Protein AF-A0A4Y2UKF0-F1 (afdb_monomer_lite)

pLDDT: mean 78.65, std 14.51, range [38.53, 94.69]

Organism: Araneus ventricosus (NCBI:txid182803)

Foldseek 3Di:
DDDDDDDDDDDPDDDPPDPDPPPPPPPPPPVVVVVVVVVVVVVVVVVVVVVVVVVVVVVVVVVVVVVVVVVVVVVVVVVVVVVVVVVVVVVVPDDPDDDDDFFDFDWAADDDDDDPDDCVPPDGTDARWTFHDDDPPRDTDIGHDDD

Radius of gyration: 51.74 Å; chains: 1; bounding box: 128×53×111 Å

Secondary structure (DSSP, 8-state):
------------PPPTTS------------HHHHHHHHHHHHHHHHHHHHHHHHHHHHHHHHHHHHHHHHHHHHHHHHHHHHHHHHHHHHHHT-PPP----TT-EEEEEPPPS-SSS-STTS--EEEEEEEEEEETTTEEEEEE---

Structure (mmCIF, N/CA/C/O backbone):
data_AF-A0A4Y2UKF0-F1
#
_entry.id   AF-A0A4Y2UKF0-F1
#
loop_
_atom_site.group_PDB
_atom_site.id
_atom_site.type_symbol
_atom_site.label_atom_id
_atom_site.label_alt_id
_atom_site.label_comp_id
_atom_site.label_asym_id
_atom_site.label_entity_id
_atom_site.label_seq_id
_atom_site.pdbx_PDB_ins_code
_atom_site.Cartn_x
_atom_site.Cartn_y
_atom_site.Cartn_z
_atom_site.occupancy
_atom_site.B_iso_or_equiv
_atom_site.auth_seq_id
_atom_site.auth_comp_id
_atom_site.auth_asym_id
_atom_site.auth_atom_id
_atom_site.pdbx_PDB_model_num
ATOM 1 N N . MET A 1 1 ? -87.359 -47.935 52.382 1.00 44.75 1 MET A N 1
ATOM 2 C CA . MET A 1 1 ? -85.931 -48.309 52.441 1.00 44.75 1 MET A CA 1
ATOM 3 C C . MET A 1 1 ? -85.089 -47.038 52.491 1.00 44.75 1 MET A C 1
ATOM 5 O O . MET A 1 1 ? -85.272 -46.211 51.615 1.00 44.75 1 MET A O 1
ATOM 9 N N . ALA A 1 2 ? -84.222 -46.949 53.511 1.00 38.53 2 ALA A N 1
ATOM 10 C CA . ALA A 1 2 ? -82.984 -46.160 53.666 1.00 38.53 2 ALA A CA 1
ATOM 11 C C . ALA A 1 2 ? -82.980 -44.609 53.566 1.00 38.53 2 ALA A C 1
ATOM 13 O O . ALA A 1 2 ? -83.762 -43.984 52.866 1.00 38.53 2 ALA A O 1
ATOM 14 N N . TYR A 1 3 ? -82.046 -44.016 54.320 1.00 46.75 3 TYR A N 1
ATOM 15 C CA . TYR A 1 3 ? -81.922 -42.617 54.756 1.00 46.75 3 TYR A CA 1
ATOM 16 C C . TYR A 1 3 ? -80.611 -42.010 54.231 1.00 46.75 3 TYR A C 1
ATOM 18 O O . TYR A 1 3 ? -79.660 -42.764 54.049 1.00 46.75 3 TYR A O 1
ATOM 26 N N . THR A 1 4 ? -80.481 -40.678 54.131 1.00 44.25 4 THR A N 1
ATOM 27 C CA . THR A 1 4 ? -79.188 -39.965 54.304 1.00 44.25 4 THR A CA 1
ATOM 28 C C . THR A 1 4 ? -79.412 -38.500 54.712 1.00 44.25 4 THR A C 1
ATOM 30 O O . THR A 1 4 ? -80.120 -37.762 54.033 1.00 44.25 4 THR A O 1
ATOM 33 N N . LYS A 1 5 ? -78.807 -38.089 55.838 1.00 59.22 5 LYS A N 1
ATOM 34 C CA . LYS A 1 5 ? -78.703 -36.701 56.328 1.00 59.22 5 LYS A CA 1
ATOM 35 C C . LYS A 1 5 ? -77.429 -36.065 55.759 1.00 59.22 5 LYS A C 1
ATOM 37 O O . LYS A 1 5 ? -76.379 -36.698 55.803 1.00 59.22 5 LYS A O 1
ATOM 42 N N . ILE A 1 6 ? -77.505 -34.820 55.288 1.00 56.12 6 ILE A N 1
ATOM 43 C CA . ILE A 1 6 ? -76.345 -33.998 54.902 1.00 56.12 6 ILE A CA 1
ATOM 44 C C . ILE A 1 6 ? -76.306 -32.773 55.826 1.00 56.12 6 ILE A C 1
ATOM 46 O O . ILE A 1 6 ? -77.341 -32.172 56.098 1.00 56.12 6 ILE A O 1
ATOM 50 N N . GLY A 1 7 ? -75.114 -32.497 56.363 1.00 56.97 7 GLY A N 1
ATOM 51 C CA . GLY A 1 7 ? -74.849 -31.674 57.545 1.00 56.97 7 GLY A CA 1
ATOM 52 C C . GLY A 1 7 ? -75.253 -30.198 57.489 1.00 56.97 7 GLY A C 1
ATOM 53 O O . GLY A 1 7 ? -75.353 -29.571 56.435 1.00 56.97 7 GLY A O 1
ATOM 54 N N . GLU A 1 8 ? -75.455 -29.671 58.693 1.00 56.09 8 GLU A N 1
ATOM 55 C CA . GLU A 1 8 ? -75.801 -28.296 59.039 1.00 56.09 8 GLU A CA 1
ATOM 56 C C . GLU A 1 8 ? -74.734 -27.303 58.544 1.00 56.09 8 GLU A C 1
ATOM 58 O O . GLU A 1 8 ? -73.559 -27.403 58.894 1.00 56.09 8 GLU A O 1
ATOM 63 N N . ARG A 1 9 ? -75.137 -26.335 57.709 1.00 57.00 9 ARG A N 1
ATOM 64 C CA . ARG A 1 9 ? -74.300 -25.187 57.329 1.00 57.00 9 ARG A CA 1
ATOM 65 C C . ARG A 1 9 ? -74.780 -23.969 58.102 1.00 57.00 9 ARG A C 1
ATOM 67 O O . ARG A 1 9 ? -75.832 -23.415 57.781 1.00 57.00 9 ARG A O 1
ATOM 74 N N . VAL A 1 10 ? -73.997 -23.543 59.088 1.00 53.81 10 VAL A N 1
ATOM 75 C CA . VAL A 1 10 ? -74.222 -22.277 59.794 1.00 53.81 10 VAL A CA 1
ATOM 76 C C . VAL A 1 10 ? -74.098 -21.136 58.782 1.00 53.81 10 VAL A C 1
ATOM 78 O O . VAL A 1 10 ? -73.039 -20.921 58.194 1.00 53.81 10 VAL A O 1
ATOM 81 N N . HIS A 1 11 ? -75.205 -20.434 58.541 1.00 50.44 11 HIS A N 1
ATOM 82 C CA . HIS A 1 11 ? -75.236 -19.224 57.725 1.00 50.44 11 HIS A CA 1
ATOM 83 C C . HIS A 1 11 ? -74.625 -18.068 58.520 1.00 50.44 11 HIS A C 1
ATOM 85 O O . HIS A 1 11 ? -75.253 -17.540 59.436 1.00 50.44 11 HIS A O 1
ATOM 91 N N . ILE A 1 12 ? -73.418 -17.647 58.148 1.00 56.09 12 ILE A N 1
ATOM 92 C CA . ILE A 1 12 ? -72.887 -16.345 58.558 1.00 56.09 12 ILE A CA 1
ATOM 93 C C . ILE A 1 12 ? -73.493 -15.318 57.598 1.00 56.09 12 ILE A C 1
ATOM 95 O O . ILE A 1 12 ? -72.981 -15.085 56.506 1.00 56.09 12 ILE A O 1
ATOM 99 N N . GLY A 1 13 ? -74.655 -14.783 57.966 1.00 46.50 13 GLY A N 1
ATOM 100 C CA . GLY A 1 13 ? -75.294 -13.694 57.234 1.00 46.50 13 GLY A CA 1
ATOM 101 C C . GLY A 1 13 ? -74.610 -12.364 57.546 1.00 46.50 13 GLY A C 1
ATOM 102 O O . GLY A 1 13 ? -74.526 -11.975 58.709 1.00 46.50 13 GLY A O 1
ATOM 103 N N . TYR A 1 14 ? -74.155 -11.657 56.513 1.00 48.75 14 TYR A N 1
ATOM 104 C CA . TYR A 1 14 ? -73.831 -10.235 56.606 1.00 48.75 14 TYR A CA 1
ATOM 105 C C . TYR A 1 14 ? -75.146 -9.443 56.706 1.00 48.75 14 TYR A C 1
ATOM 107 O O . TYR A 1 14 ? -75.981 -9.520 55.807 1.00 48.75 14 TYR A O 1
ATOM 115 N N . ARG A 1 15 ? -75.353 -8.705 57.80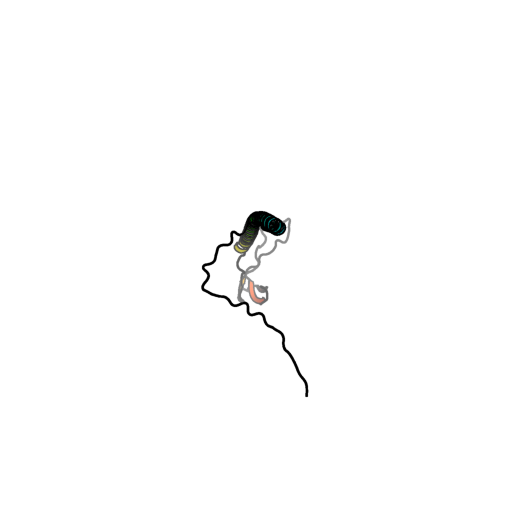6 1.00 49.66 15 ARG A N 1
ATOM 116 C CA . ARG A 1 15 ? -76.340 -7.612 57.869 1.00 49.66 15 ARG A CA 1
ATOM 117 C C . ARG A 1 15 ? -75.616 -6.318 57.522 1.00 49.66 15 ARG A C 1
ATOM 119 O O . ARG A 1 15 ? -74.673 -5.951 58.214 1.00 49.66 15 ARG A O 1
ATOM 126 N N . GLU A 1 16 ? -76.076 -5.635 56.484 1.00 52.16 16 GLU A N 1
ATOM 127 C CA . GLU A 1 16 ? -75.462 -4.407 55.959 1.00 52.16 16 GLU A CA 1
ATOM 128 C C . GLU A 1 16 ? -75.817 -3.137 56.767 1.00 52.16 16 GLU A C 1
ATOM 130 O O . GLU A 1 16 ? -75.378 -2.045 56.418 1.00 52.16 16 GLU A O 1
ATOM 135 N N . ASP A 1 17 ? -76.543 -3.266 57.888 1.00 50.53 17 ASP A N 1
ATOM 136 C CA . ASP A 1 17 ? -77.140 -2.121 58.598 1.00 50.53 17 ASP A CA 1
ATOM 137 C C . ASP A 1 17 ? -76.450 -1.716 59.919 1.00 50.53 17 ASP A C 1
ATOM 139 O O . ASP A 1 17 ? -76.873 -0.755 60.567 1.00 50.53 17 ASP A O 1
ATOM 143 N N . GLU A 1 18 ? -75.378 -2.388 60.355 1.00 53.78 18 GLU A N 1
ATOM 144 C CA . GLU A 1 18 ? -74.582 -1.890 61.486 1.00 53.78 18 GLU A CA 1
ATOM 145 C C . GLU A 1 18 ? -73.473 -0.964 60.975 1.00 53.78 18 GLU A C 1
ATOM 147 O O . GLU A 1 18 ? -72.499 -1.411 60.371 1.00 53.78 18 GLU A O 1
ATOM 152 N N . ARG A 1 19 ? -73.586 0.345 61.264 1.00 56.03 19 ARG A N 1
ATOM 153 C CA . ARG A 1 19 ? -72.438 1.265 61.189 1.00 56.03 19 ARG A CA 1
ATOM 154 C C . ARG A 1 19 ? -71.300 0.610 61.952 1.00 56.03 19 ARG A C 1
ATOM 156 O O . ARG A 1 19 ? -71.429 0.442 63.165 1.00 56.03 19 ARG A O 1
ATOM 163 N N . PHE A 1 20 ? -70.240 0.237 61.235 1.00 50.22 20 PHE A N 1
ATOM 164 C CA . PHE A 1 20 ? -69.044 -0.374 61.795 1.00 50.22 20 PHE A CA 1
ATOM 165 C C . PHE A 1 20 ? -68.679 0.344 63.090 1.00 50.22 20 PHE A C 1
ATOM 167 O O . PHE A 1 20 ? -68.214 1.485 63.091 1.00 50.22 20 PHE A O 1
ATOM 174 N N . ARG A 1 21 ? -68.944 -0.319 64.216 1.00 52.84 21 ARG A N 1
ATOM 175 C CA . ARG A 1 21 ? -68.349 0.084 65.475 1.00 52.84 21 ARG A CA 1
ATOM 176 C C . ARG A 1 21 ? -66.882 -0.246 65.283 1.00 52.84 21 ARG A C 1
ATOM 178 O O . ARG A 1 21 ? -66.532 -1.420 65.182 1.00 52.84 21 ARG A O 1
ATOM 185 N N . ASN A 1 22 ? -66.054 0.787 65.152 1.00 57.59 22 ASN A N 1
ATOM 186 C CA . ASN A 1 22 ? -64.620 0.650 65.339 1.00 57.59 22 ASN A CA 1
ATOM 187 C C . ASN A 1 22 ? -64.452 0.092 66.752 1.00 57.59 22 ASN A C 1
ATOM 189 O O . ASN A 1 22 ? -64.461 0.844 67.725 1.00 57.59 22 ASN A O 1
ATOM 193 N N . PHE A 1 23 ? -64.404 -1.234 66.886 1.00 48.50 23 PHE A N 1
ATOM 194 C CA . PHE A 1 23 ? -63.861 -1.836 68.086 1.00 48.50 23 PHE A CA 1
ATOM 195 C C . PHE A 1 23 ? -62.476 -1.213 68.225 1.00 48.50 23 PHE A C 1
ATOM 197 O O . PHE A 1 23 ? -61.738 -1.219 67.232 1.00 48.50 23 PHE A O 1
ATOM 204 N N . PRO A 1 24 ? -62.127 -0.612 69.376 1.00 55.44 24 PRO A N 1
ATOM 205 C CA . PRO A 1 24 ? -60.741 -0.266 69.597 1.00 55.44 24 PRO A CA 1
ATOM 206 C C . PRO A 1 24 ? -60.005 -1.590 69.451 1.00 55.44 24 PRO A C 1
ATOM 208 O O . PRO A 1 24 ? -60.234 -2.523 70.224 1.00 55.44 24 PRO A O 1
ATOM 211 N N . ILE A 1 25 ? -59.223 -1.719 68.380 1.00 57.19 25 ILE A N 1
ATOM 212 C CA . ILE A 1 25 ? -58.224 -2.766 68.310 1.00 57.19 25 ILE A CA 1
ATOM 213 C C . ILE A 1 25 ? -57.327 -2.381 69.476 1.00 57.19 25 ILE A C 1
ATOM 215 O O . ILE A 1 25 ? -56.570 -1.422 69.366 1.00 57.19 25 ILE A O 1
ATOM 219 N N . ASP A 1 26 ? -57.524 -3.014 70.636 1.00 52.44 26 ASP A N 1
ATOM 220 C CA . ASP A 1 26 ? -56.502 -3.022 71.667 1.00 52.44 26 ASP A CA 1
ATOM 221 C C . ASP A 1 26 ? -55.278 -3.526 70.921 1.00 52.44 26 ASP A C 1
ATOM 223 O O . ASP A 1 26 ? -55.262 -4.662 70.437 1.00 52.44 26 ASP A O 1
ATOM 227 N N . GLU A 1 27 ? -54.360 -2.605 70.646 1.00 60.31 27 GLU A N 1
ATOM 228 C CA . GLU A 1 27 ? -53.275 -2.733 69.685 1.00 60.31 27 GLU A CA 1
ATOM 229 C C . GLU A 1 27 ? -52.200 -3.651 70.273 1.00 60.31 27 GLU A C 1
ATOM 231 O O . GLU A 1 27 ? -51.010 -3.363 70.303 1.00 60.31 27 GLU A O 1
ATOM 236 N N . LYS A 1 28 ? -52.608 -4.807 70.789 1.00 63.81 28 LYS A N 1
ATOM 237 C CA . LYS A 1 28 ? -51.731 -5.880 71.201 1.00 63.81 28 LYS A CA 1
ATOM 238 C C . LYS A 1 28 ? -51.421 -6.715 69.974 1.00 63.81 28 LYS A C 1
ATOM 240 O O . LYS A 1 28 ? -51.787 -7.886 69.861 1.00 63.81 28 LYS A O 1
ATOM 245 N N . VAL A 1 29 ? -50.747 -6.071 69.025 1.00 65.31 29 VAL A N 1
ATOM 246 C CA . VAL A 1 29 ? -50.104 -6.746 67.905 1.00 65.31 29 VAL A CA 1
ATOM 247 C C . VAL A 1 29 ? -49.260 -7.867 68.505 1.00 65.31 29 VAL A C 1
ATOM 249 O O . VAL A 1 29 ? -48.486 -7.638 69.435 1.00 65.31 29 VAL A O 1
ATOM 252 N N . ASN A 1 30 ? -49.448 -9.101 68.033 1.00 71.31 30 ASN A N 1
ATOM 253 C CA . ASN A 1 30 ? -48.691 -10.239 68.541 1.00 71.31 30 ASN A CA 1
ATOM 254 C C . ASN A 1 30 ? -47.183 -9.910 68.447 1.00 71.31 30 ASN A C 1
ATOM 256 O O . ASN A 1 30 ? -46.686 -9.724 67.333 1.00 71.31 30 ASN A O 1
ATOM 260 N N . PRO A 1 31 ? -46.436 -9.850 69.564 1.00 72.50 31 PRO A N 1
ATOM 261 C CA . PRO A 1 31 ? -45.034 -9.426 69.566 1.00 72.50 31 PRO A CA 1
ATOM 262 C C . PRO A 1 31 ? -44.134 -10.329 68.709 1.00 72.50 31 PRO A C 1
ATOM 264 O O . PRO A 1 31 ? -43.074 -9.903 68.258 1.00 72.50 31 PRO A O 1
ATOM 267 N N . VAL A 1 32 ? -44.564 -11.567 68.432 1.00 78.12 32 VAL A N 1
ATOM 268 C CA . VAL A 1 32 ? -43.899 -12.468 67.477 1.00 78.12 32 VAL A CA 1
ATOM 269 C C . VAL A 1 32 ? -43.984 -11.937 66.039 1.00 78.12 32 VAL A C 1
ATOM 271 O O . VAL A 1 32 ? -43.015 -12.044 65.290 1.00 78.12 32 VAL A O 1
ATOM 274 N N . CYS A 1 33 ? -45.118 -11.353 65.645 1.00 72.12 33 CYS A N 1
ATOM 275 C CA . CYS A 1 33 ? -45.316 -10.783 64.310 1.00 72.12 33 CYS A CA 1
ATOM 276 C C . CYS A 1 33 ? -44.516 -9.487 64.118 1.00 72.12 33 CYS A C 1
ATOM 278 O O . CYS A 1 33 ? -43.987 -9.260 63.035 1.00 72.12 33 CYS A O 1
ATOM 280 N N . LEU A 1 34 ? -44.378 -8.681 65.175 1.00 82.00 34 LEU A N 1
ATOM 281 C CA . LEU A 1 34 ? -43.625 -7.423 65.152 1.00 82.00 34 LEU A CA 1
ATOM 282 C C . LEU A 1 34 ? -42.124 -7.665 64.941 1.00 82.00 34 LEU A C 1
ATOM 284 O O . LEU A 1 34 ? -41.529 -7.099 64.031 1.00 82.00 34 LEU A O 1
ATOM 288 N N . LYS A 1 35 ? -41.550 -8.622 65.684 1.00 82.94 35 LYS A N 1
ATOM 289 C CA . LYS A 1 35 ? -40.147 -9.035 65.519 1.00 82.94 35 LYS A CA 1
ATOM 290 C C . LYS A 1 35 ? -39.840 -9.511 64.102 1.00 82.94 35 LYS A C 1
ATOM 292 O O . LYS A 1 35 ? -38.791 -9.183 63.572 1.00 82.94 35 LYS A O 1
ATOM 297 N N . ARG A 1 36 ? -40.757 -10.272 63.489 1.00 85.75 36 ARG A N 1
ATOM 298 C CA . ARG A 1 36 ? -40.605 -10.759 62.107 1.00 85.75 36 ARG A CA 1
ATOM 299 C C . ARG A 1 36 ? -40.616 -9.628 61.080 1.00 85.75 36 ARG A C 1
ATOM 301 O O . ARG A 1 36 ? -39.903 -9.718 60.085 1.00 85.75 36 ARG A O 1
ATOM 308 N N . LEU A 1 37 ? -41.425 -8.593 61.309 1.00 87.81 37 LEU A N 1
ATOM 309 C CA . LEU A 1 37 ? -41.481 -7.422 60.441 1.00 87.81 37 LEU A CA 1
ATOM 310 C C . LEU A 1 37 ? -40.198 -6.592 60.552 1.00 87.81 37 LEU A C 1
ATOM 312 O O . LEU A 1 37 ? -39.615 -6.256 59.529 1.00 87.81 37 LEU A O 1
ATOM 316 N N . GLU A 1 38 ? -39.729 -6.325 61.772 1.00 87.81 38 GLU A N 1
ATOM 317 C CA . GLU A 1 38 ? -38.476 -5.597 62.014 1.00 87.81 38 GLU A CA 1
ATOM 318 C C . GLU A 1 38 ? -37.263 -6.340 61.435 1.00 87.81 38 GLU A C 1
ATOM 320 O O . GLU A 1 38 ? -36.427 -5.729 60.772 1.00 87.81 38 GLU A O 1
ATOM 325 N N . THR A 1 39 ? -37.182 -7.668 61.603 1.00 88.44 39 THR A N 1
ATOM 326 C CA . THR A 1 39 ? -36.109 -8.462 60.981 1.00 88.44 39 THR A CA 1
ATOM 327 C C . THR A 1 39 ? -36.183 -8.420 59.462 1.00 88.44 39 THR A C 1
ATOM 329 O O . THR A 1 39 ? -35.153 -8.256 58.822 1.00 88.44 39 THR A O 1
ATOM 332 N N . ALA A 1 40 ? -37.381 -8.500 58.875 1.00 90.00 40 ALA A N 1
ATOM 333 C CA . ALA A 1 40 ? -37.541 -8.410 57.426 1.00 90.00 40 ALA A CA 1
ATOM 334 C C . ALA A 1 40 ? -37.164 -7.016 56.887 1.00 90.00 40 ALA A C 1
ATOM 336 O O . ALA A 1 40 ? -36.566 -6.917 55.817 1.00 90.00 40 ALA A O 1
ATOM 337 N N . GLN A 1 41 ? -37.469 -5.945 57.631 1.00 93.06 41 GLN A N 1
ATOM 338 C CA . GLN A 1 41 ? -37.047 -4.583 57.291 1.00 93.06 41 GLN A CA 1
ATOM 339 C C . GLN A 1 41 ? -35.519 -4.466 57.307 1.00 93.06 41 GLN A C 1
ATOM 341 O O . GLN A 1 41 ? -34.935 -4.098 56.288 1.00 93.06 41 GLN A O 1
ATOM 346 N N . LEU A 1 42 ? -34.867 -4.888 58.395 1.00 90.75 42 LEU A N 1
ATOM 347 C CA . LEU A 1 42 ? -33.405 -4.873 58.519 1.00 90.75 42 LEU A CA 1
ATOM 348 C C . LEU A 1 42 ? -32.708 -5.749 57.466 1.00 90.75 42 LEU A C 1
ATOM 350 O O . LEU A 1 42 ? -31.687 -5.354 56.902 1.00 90.75 42 LEU A O 1
ATOM 354 N N . GLU A 1 43 ? -33.258 -6.927 57.167 1.00 91.94 43 GLU A N 1
ATOM 355 C CA . GLU A 1 43 ? -32.759 -7.805 56.104 1.00 91.94 43 GLU A CA 1
ATOM 356 C C . GLU A 1 43 ? -32.874 -7.134 54.730 1.00 91.94 43 GLU A C 1
ATOM 358 O O . GLU A 1 43 ? -31.924 -7.170 53.948 1.00 91.94 43 GLU A O 1
ATOM 363 N N . SER A 1 44 ? -33.994 -6.463 54.443 1.00 89.62 44 SER A N 1
ATOM 364 C CA . SER A 1 44 ? -34.191 -5.758 53.173 1.00 89.62 44 SER A CA 1
ATOM 365 C C . SER A 1 44 ? -33.260 -4.550 53.002 1.00 89.62 44 SER A C 1
ATOM 367 O O . SER A 1 44 ? -32.747 -4.325 51.907 1.00 89.62 44 SER A O 1
ATOM 369 N N . GLU A 1 45 ? -32.976 -3.806 54.074 1.00 92.75 45 GLU A N 1
ATOM 370 C CA . GLU A 1 45 ? -32.017 -2.694 54.067 1.00 92.75 45 GLU A CA 1
ATOM 371 C C . GLU A 1 45 ? -30.578 -3.194 53.893 1.00 92.75 45 GLU A C 1
ATOM 373 O O . GLU A 1 45 ? -29.812 -2.648 53.096 1.00 92.75 45 GLU A O 1
ATOM 378 N N . SER A 1 46 ? -30.217 -4.280 54.582 1.00 92.38 46 SER A N 1
ATOM 379 C CA . SER A 1 46 ? -28.909 -4.925 54.439 1.00 92.38 46 SER A CA 1
ATOM 380 C C . SER A 1 46 ? -28.665 -5.412 53.006 1.00 92.38 46 SER A C 1
ATOM 382 O O . SER A 1 46 ? -27.575 -5.212 52.459 1.00 92.38 46 SER A O 1
ATOM 384 N N . LEU A 1 47 ? -29.688 -5.997 52.372 1.00 92.75 47 LEU A N 1
ATOM 385 C CA . LEU A 1 47 ? -29.640 -6.417 50.972 1.00 92.75 47 LEU A CA 1
ATOM 386 C C . LEU A 1 47 ? -29.444 -5.225 50.026 1.00 92.75 47 LEU A C 1
ATOM 388 O O . LEU A 1 47 ? -28.532 -5.266 49.204 1.00 92.75 47 LEU A O 1
ATOM 392 N N . GLN A 1 48 ? -30.195 -4.132 50.200 1.00 91.12 48 GLN A N 1
ATOM 393 C CA . GLN A 1 48 ? -30.033 -2.921 49.383 1.00 91.12 48 GLN A CA 1
ATOM 394 C C . GLN A 1 48 ? -28.622 -2.326 49.487 1.00 91.12 48 GLN A C 1
ATOM 396 O O . GLN A 1 48 ? -28.024 -1.952 48.478 1.00 91.12 48 GLN A O 1
ATOM 401 N N . ILE A 1 49 ? -28.048 -2.273 50.693 1.00 92.38 49 ILE A N 1
ATOM 402 C CA . ILE A 1 49 ? -26.676 -1.785 50.905 1.00 92.38 49 ILE A CA 1
ATOM 403 C C . ILE A 1 49 ? -25.666 -2.683 50.179 1.00 92.38 49 ILE A C 1
ATOM 405 O O . ILE A 1 49 ? -24.718 -2.188 49.559 1.00 92.38 49 ILE A O 1
ATOM 409 N N . LYS A 1 50 ? -25.868 -4.004 50.228 1.00 92.19 50 LYS A N 1
ATOM 410 C CA . LYS A 1 50 ? -25.009 -4.971 49.542 1.00 92.19 50 LYS A CA 1
ATOM 411 C C . LYS A 1 50 ? -25.093 -4.808 48.025 1.00 92.19 50 LYS A C 1
ATOM 413 O O . LYS A 1 50 ? -24.038 -4.748 47.390 1.00 92.19 50 LYS A O 1
ATOM 418 N N . ASP A 1 51 ? -26.293 -4.642 47.476 1.00 92.94 51 ASP A N 1
ATOM 419 C CA . ASP A 1 51 ? -26.528 -4.427 46.044 1.00 92.94 51 ASP A CA 1
ATOM 420 C C . ASP A 1 51 ? -25.872 -3.130 45.555 1.00 92.94 51 ASP A C 1
ATOM 422 O O . ASP A 1 51 ? -25.132 -3.139 44.569 1.00 92.94 51 ASP A O 1
ATOM 426 N N . ILE A 1 52 ? -26.034 -2.028 46.296 1.00 93.56 52 ILE A N 1
ATOM 427 C CA . ILE A 1 52 ? -25.372 -0.747 46.001 1.00 93.56 52 ILE A CA 1
ATOM 428 C C . ILE A 1 52 ? -23.845 -0.904 46.037 1.00 93.56 52 ILE A C 1
ATOM 430 O O . ILE A 1 52 ? -23.143 -0.386 45.163 1.00 93.56 52 ILE A O 1
ATOM 434 N N . SER A 1 53 ? -23.304 -1.638 47.017 1.00 90.88 53 SER A N 1
ATOM 435 C CA . SER A 1 53 ? -21.857 -1.881 47.102 1.00 90.88 53 SER A CA 1
ATOM 436 C C . SER A 1 53 ? -21.330 -2.680 45.903 1.00 90.88 53 SER A C 1
ATOM 438 O O . SER A 1 53 ? -20.285 -2.337 45.345 1.00 90.88 53 SER A O 1
ATOM 440 N N . GLN A 1 54 ? -22.072 -3.701 45.460 1.00 90.19 54 GLN A N 1
ATOM 441 C CA . GLN A 1 54 ? -21.717 -4.532 44.310 1.00 90.19 54 GLN A CA 1
ATOM 442 C C . GLN A 1 54 ? -21.799 -3.734 43.007 1.00 90.19 54 GLN A C 1
ATOM 444 O O . GLN A 1 54 ? -20.858 -3.763 42.213 1.00 90.19 54 GLN A O 1
ATOM 449 N N . GLN A 1 55 ? -22.868 -2.955 42.822 1.00 88.88 55 GLN A N 1
ATOM 450 C CA . GLN A 1 55 ? -23.045 -2.084 41.662 1.00 88.88 55 GLN A CA 1
ATOM 451 C C . GLN A 1 55 ? -21.922 -1.043 41.561 1.00 88.88 55 GLN A C 1
ATOM 453 O O . GLN A 1 55 ? -21.395 -0.807 40.473 1.00 88.88 55 GLN A O 1
ATOM 458 N N . LYS A 1 56 ? -21.486 -0.471 42.692 1.00 90.19 56 LYS A N 1
ATOM 459 C CA . LYS A 1 56 ? -20.362 0.475 42.739 1.00 90.19 56 LYS A CA 1
ATOM 460 C C . LYS A 1 56 ? -19.033 -0.174 42.338 1.00 90.19 56 LYS A C 1
ATOM 462 O O . LYS A 1 56 ? -18.268 0.435 41.594 1.00 90.19 56 LYS A O 1
ATOM 467 N N . MET A 1 57 ? -18.764 -1.407 42.777 1.00 88.38 57 MET A N 1
ATOM 468 C CA . MET A 1 57 ? -17.569 -2.146 42.342 1.00 88.38 57 MET A CA 1
ATOM 469 C C . MET A 1 57 ? -17.604 -2.466 40.842 1.00 88.38 57 MET A C 1
ATOM 471 O O . MET A 1 57 ? -16.600 -2.278 40.156 1.00 88.38 57 MET A O 1
ATOM 475 N N . MET A 1 58 ? -18.758 -2.890 40.318 1.00 87.31 58 MET A N 1
ATOM 476 C CA . MET A 1 58 ? -18.928 -3.159 38.885 1.00 87.31 58 MET A CA 1
ATOM 477 C C . MET A 1 58 ? -18.778 -1.897 38.024 1.00 87.31 58 MET A C 1
ATOM 479 O O . MET A 1 58 ? -18.210 -1.978 36.939 1.00 87.31 58 MET A O 1
ATOM 483 N N . SER A 1 59 ? -19.251 -0.741 38.504 1.00 87.50 59 SER A N 1
ATOM 484 C CA . SER A 1 59 ? -19.115 0.546 37.806 1.00 87.50 59 SER A CA 1
ATOM 485 C C . SER A 1 59 ? -17.651 0.942 37.623 1.00 87.50 59 SER A C 1
ATOM 487 O O . SER A 1 59 ? -17.235 1.221 36.505 1.00 87.50 59 SER A O 1
ATOM 489 N N . ASN A 1 60 ? -16.856 0.903 38.696 1.00 84.50 60 ASN A N 1
ATOM 490 C CA . ASN A 1 60 ? -15.437 1.266 38.630 1.00 84.50 60 ASN A CA 1
ATOM 491 C C . ASN A 1 60 ? -14.658 0.327 37.694 1.00 84.50 60 ASN A C 1
ATOM 493 O O . ASN A 1 60 ? -13.826 0.769 36.907 1.00 84.50 60 ASN A O 1
ATOM 497 N N . LEU A 1 61 ? -14.976 -0.971 37.737 1.00 88.44 61 LEU A N 1
ATOM 498 C CA . LEU A 1 61 ? -14.367 -1.964 36.855 1.00 88.44 61 LEU A CA 1
ATOM 499 C C . LEU A 1 61 ? -14.718 -1.721 35.378 1.00 88.44 61 LEU A C 1
ATOM 501 O O . LEU A 1 61 ? -13.883 -1.948 34.504 1.00 88.44 61 LEU A O 1
ATOM 505 N N . ALA A 1 62 ? -15.939 -1.267 35.083 1.00 87.31 62 ALA A N 1
ATOM 506 C CA . ALA A 1 62 ? -16.360 -0.957 33.719 1.00 87.31 62 ALA A CA 1
ATOM 507 C C . ALA A 1 62 ? -15.585 0.230 33.125 1.00 87.31 62 ALA A C 1
ATOM 509 O O . ALA A 1 62 ? -15.224 0.187 31.946 1.00 87.31 62 ALA A O 1
ATOM 510 N N . ASP A 1 63 ? -15.296 1.250 33.935 1.00 86.88 63 ASP A N 1
ATOM 511 C CA . ASP A 1 63 ? -14.508 2.411 33.516 1.00 86.88 63 ASP A CA 1
ATOM 512 C C . ASP A 1 63 ? -13.050 2.025 33.217 1.00 86.88 63 ASP A C 1
ATOM 514 O O . ASP A 1 63 ? -12.521 2.389 32.161 1.00 86.88 63 ASP A O 1
ATOM 518 N N . ASP A 1 64 ? -12.430 1.200 34.066 1.00 85.75 64 ASP A N 1
ATOM 519 C CA . ASP A 1 64 ? -11.072 0.683 33.845 1.00 85.75 64 ASP A CA 1
ATOM 520 C C . ASP A 1 64 ? -10.981 -0.160 32.560 1.00 85.75 64 ASP A C 1
ATOM 522 O O . ASP A 1 64 ? -10.094 0.043 31.724 1.00 85.75 64 ASP A O 1
ATOM 526 N N . LEU A 1 65 ? -11.955 -1.054 32.345 1.00 87.62 65 LEU A N 1
ATOM 527 C CA . LEU A 1 65 ? -12.060 -1.878 31.133 1.00 87.62 65 LEU A CA 1
ATOM 528 C C . LEU A 1 65 ? -12.246 -1.045 29.863 1.00 87.62 65 LEU A C 1
ATOM 530 O O . LEU A 1 65 ? -11.772 -1.434 28.792 1.00 87.62 65 LEU A O 1
ATOM 534 N N . LYS A 1 66 ? -12.958 0.079 29.955 1.00 86.81 66 LYS A N 1
ATOM 535 C CA . LYS A 1 66 ? -13.147 1.000 28.833 1.00 86.81 66 LYS A CA 1
ATOM 536 C C . LYS A 1 66 ? -11.827 1.672 28.463 1.00 86.81 66 LYS A C 1
ATOM 538 O O . LYS A 1 66 ? -11.429 1.628 27.302 1.00 86.81 66 LYS A O 1
ATOM 543 N N . VAL A 1 67 ? -11.108 2.195 29.456 1.00 84.00 67 VAL A N 1
ATOM 544 C CA . VAL A 1 67 ? -9.801 2.838 29.255 1.00 84.00 67 VAL A CA 1
ATOM 545 C C . VAL A 1 67 ? -8.772 1.860 28.678 1.00 84.00 67 VAL A C 1
ATOM 547 O O . VAL A 1 67 ? -7.974 2.235 27.817 1.00 84.00 67 VAL A O 1
ATOM 550 N N . GLU A 1 68 ? -8.768 0.604 29.126 1.00 82.50 68 GLU A N 1
ATOM 551 C CA . GLU A 1 68 ? -7.858 -0.419 28.603 1.00 82.50 68 GLU A CA 1
ATOM 552 C C . GLU A 1 68 ? -8.177 -0.805 27.150 1.00 82.50 68 GLU A C 1
ATOM 554 O O . GLU A 1 68 ? -7.263 -0.936 26.329 1.00 82.50 68 GLU A O 1
ATOM 559 N N . LYS A 1 69 ? -9.465 -0.913 26.799 1.00 82.44 69 LYS A N 1
ATOM 560 C CA . LYS A 1 69 ? -9.898 -1.156 25.415 1.00 82.44 69 LYS A CA 1
ATOM 561 C C . LYS A 1 69 ? -9.510 -0.015 24.482 1.00 82.44 69 LYS A C 1
ATOM 563 O O . LYS A 1 69 ? -8.971 -0.290 23.414 1.00 82.44 69 LYS A O 1
ATOM 568 N N . ASP A 1 70 ? -9.716 1.231 24.893 1.00 86.19 70 ASP A N 1
ATOM 569 C CA . ASP A 1 70 ? -9.383 2.400 24.072 1.00 86.19 70 ASP A CA 1
ATOM 570 C C . ASP A 1 70 ? -7.867 2.472 23.797 1.00 86.19 70 ASP A C 1
ATOM 572 O O . ASP A 1 70 ? -7.446 2.592 22.645 1.00 86.19 70 ASP A O 1
ATOM 576 N N . LYS A 1 71 ? -7.026 2.242 24.820 1.00 82.81 71 LYS A N 1
ATOM 577 C CA . LYS A 1 71 ? -5.561 2.135 24.656 1.00 82.81 71 LYS A CA 1
ATOM 578 C C . LYS A 1 71 ? -5.160 1.020 23.689 1.00 82.81 71 LYS A C 1
ATOM 580 O O . LYS A 1 71 ? -4.243 1.191 22.887 1.00 82.81 71 LYS A O 1
ATOM 585 N N . ASN A 1 72 ? -5.811 -0.142 23.769 1.00 80.81 72 ASN A N 1
ATOM 586 C CA . ASN A 1 72 ? -5.529 -1.263 22.874 1.00 80.81 72 ASN A CA 1
ATOM 587 C C . ASN A 1 72 ? -5.872 -0.921 21.413 1.00 80.81 72 ASN A C 1
ATOM 589 O O . ASN A 1 72 ? -5.075 -1.197 20.514 1.00 80.81 72 ASN A O 1
ATOM 593 N N . VAL A 1 73 ? -7.010 -0.258 21.188 1.00 85.06 73 VAL A N 1
ATOM 594 C CA . VAL A 1 73 ? -7.448 0.200 19.862 1.00 85.06 73 VAL A CA 1
ATOM 595 C C . VAL A 1 73 ? -6.458 1.205 19.265 1.00 85.06 73 VAL A C 1
ATOM 597 O O . VAL A 1 73 ? -6.063 1.053 18.105 1.00 85.06 73 VAL A O 1
ATOM 600 N N . ASP A 1 74 ? -5.990 2.178 20.049 1.00 82.56 74 ASP A N 1
ATOM 601 C CA . ASP A 1 74 ? -5.001 3.168 19.599 1.00 82.56 74 ASP A CA 1
ATOM 602 C C . ASP A 1 74 ? -3.637 2.531 19.274 1.00 82.56 74 ASP A C 1
ATOM 604 O O . ASP A 1 74 ? -2.997 2.858 18.265 1.00 82.56 74 ASP A O 1
ATOM 608 N N . ASN A 1 75 ? -3.210 1.554 20.079 1.00 79.38 75 ASN A N 1
ATOM 609 C CA . ASN A 1 75 ? -1.995 0.779 19.825 1.00 79.38 75 ASN A CA 1
ATOM 610 C C . ASN A 1 75 ? -2.104 -0.044 18.530 1.00 79.38 75 ASN A C 1
ATOM 612 O O . ASN A 1 75 ? -1.166 -0.094 17.735 1.00 79.38 75 ASN A O 1
ATOM 616 N N . LEU A 1 76 ? -3.256 -0.666 18.269 1.00 82.00 76 LEU A N 1
ATOM 617 C CA . LEU A 1 76 ? -3.477 -1.420 17.034 1.00 82.00 76 LEU A CA 1
ATOM 618 C C . LEU A 1 76 ? -3.486 -0.503 15.801 1.00 82.00 76 LEU A C 1
ATOM 620 O O . LEU A 1 76 ? -2.907 -0.841 14.765 1.00 82.00 76 LEU A O 1
ATOM 624 N N . LYS A 1 77 ? -4.117 0.668 15.914 1.00 87.94 77 LYS A N 1
ATOM 625 C CA . LYS A 1 77 ? -4.194 1.659 14.836 1.00 87.94 77 LYS A CA 1
ATOM 626 C C . LYS A 1 77 ? -2.813 2.197 14.462 1.00 87.94 77 LYS A C 1
ATOM 628 O O . LYS A 1 77 ? -2.445 2.171 13.290 1.00 87.94 77 LYS A O 1
ATOM 633 N N . SER A 1 78 ? -2.021 2.598 15.453 1.00 83.94 78 SER A N 1
ATOM 634 C CA . SER A 1 78 ? -0.664 3.113 15.230 1.00 83.94 78 SER A CA 1
ATOM 635 C C . SER A 1 78 ? 0.292 2.061 14.647 1.00 83.94 78 SER A C 1
ATOM 637 O O . SER A 1 78 ? 1.105 2.387 13.778 1.00 83.94 78 SER A O 1
ATOM 639 N N . ASN A 1 79 ? 0.157 0.789 15.038 1.00 85.94 79 ASN A N 1
ATOM 640 C CA . ASN A 1 79 ? 0.912 -0.315 14.438 1.00 85.94 79 ASN A CA 1
ATOM 641 C C . ASN A 1 79 ? 0.583 -0.505 12.949 1.00 85.94 79 ASN A C 1
ATOM 643 O O . ASN A 1 79 ? 1.492 -0.657 12.130 1.00 85.94 79 ASN A O 1
ATOM 647 N N . ASN A 1 80 ? -0.700 -0.451 12.583 1.00 85.44 80 ASN A N 1
ATOM 648 C CA . ASN A 1 80 ? -1.118 -0.536 11.183 1.00 85.44 80 ASN A CA 1
ATOM 649 C C . ASN A 1 80 ? -0.634 0.669 10.365 1.00 85.44 80 ASN A C 1
ATOM 651 O O . ASN A 1 80 ? -0.095 0.481 9.275 1.00 85.44 80 ASN A O 1
ATOM 655 N N . ASP A 1 81 ? -0.734 1.887 10.898 1.00 87.56 81 ASP A N 1
ATOM 656 C CA . ASP A 1 81 ? -0.240 3.095 10.224 1.00 87.56 81 ASP A CA 1
ATOM 657 C C . ASP A 1 81 ? 1.282 3.040 9.994 1.00 87.56 81 ASP A C 1
ATOM 659 O O . ASP A 1 81 ? 1.779 3.394 8.919 1.00 87.56 81 ASP A O 1
ATOM 663 N N . SER A 1 82 ? 2.035 2.534 10.975 1.00 82.19 82 SER A N 1
ATOM 664 C CA . SER A 1 82 ? 3.481 2.306 10.865 1.00 82.19 82 SER A CA 1
ATOM 665 C C . SER A 1 82 ? 3.828 1.279 9.779 1.00 82.19 82 SER A C 1
ATOM 667 O O . SER A 1 82 ? 4.730 1.503 8.960 1.00 82.19 82 SER A O 1
ATOM 669 N N . LEU A 1 83 ? 3.075 0.176 9.711 1.00 86.44 83 LEU A N 1
ATOM 670 C CA . LEU A 1 83 ? 3.234 -0.846 8.677 1.00 86.44 83 LEU A CA 1
ATOM 671 C C . LEU A 1 83 ? 2.944 -0.280 7.279 1.00 86.44 83 LEU A C 1
ATOM 673 O O . LEU A 1 83 ? 3.740 -0.470 6.357 1.00 86.44 83 LEU A O 1
ATOM 677 N N . VAL A 1 84 ? 1.848 0.469 7.125 1.00 86.75 84 VAL A N 1
ATOM 678 C CA . VAL A 1 84 ? 1.481 1.145 5.869 1.00 86.75 84 VAL A CA 1
ATOM 679 C C . VAL A 1 84 ? 2.582 2.115 5.436 1.00 86.75 84 VAL A C 1
ATOM 681 O O . VAL A 1 84 ? 2.998 2.109 4.274 1.00 86.75 84 VAL A O 1
ATOM 684 N N . LYS A 1 85 ? 3.120 2.910 6.369 1.00 84.56 85 LYS A N 1
ATOM 685 C CA . LYS A 1 85 ? 4.201 3.866 6.094 1.00 84.56 85 LYS A CA 1
ATOM 686 C C . LYS A 1 85 ? 5.482 3.166 5.637 1.00 84.56 85 LYS A C 1
ATOM 688 O O . LYS A 1 85 ? 6.072 3.592 4.642 1.00 84.56 85 LYS A O 1
ATOM 693 N N . THR A 1 86 ? 5.870 2.079 6.302 1.00 83.06 86 THR A N 1
ATOM 694 C CA . THR A 1 86 ? 7.049 1.271 5.945 1.00 83.06 86 THR A CA 1
ATOM 695 C C . THR A 1 86 ? 6.900 0.635 4.563 1.00 83.06 86 THR A C 1
ATOM 697 O O . THR A 1 86 ? 7.798 0.753 3.730 1.00 83.06 86 THR A O 1
ATOM 700 N N . ASN A 1 87 ? 5.743 0.042 4.260 1.00 82.81 87 ASN A N 1
ATOM 701 C CA . ASN A 1 87 ? 5.488 -0.558 2.948 1.00 82.81 87 ASN A CA 1
ATOM 702 C C . ASN A 1 87 ? 5.474 0.495 1.825 1.00 82.81 87 ASN A C 1
ATOM 704 O O . ASN A 1 87 ? 6.038 0.267 0.753 1.00 82.81 87 ASN A O 1
ATOM 708 N N . SER A 1 88 ? 4.947 1.696 2.097 1.00 84.62 88 SER A N 1
ATOM 709 C CA . SER A 1 88 ? 4.917 2.793 1.121 1.00 84.62 88 SER A CA 1
ATOM 710 C C . SER A 1 88 ? 6.308 3.254 0.669 1.00 84.62 88 SER A C 1
ATOM 712 O O . SER A 1 88 ? 6.461 3.717 -0.460 1.00 84.62 88 SER A O 1
ATOM 714 N N . TYR A 1 89 ? 7.332 3.137 1.522 1.00 80.44 89 TYR A N 1
ATOM 715 C CA . TYR A 1 89 ? 8.706 3.506 1.173 1.00 80.44 89 TYR A CA 1
ATOM 716 C C . TYR A 1 89 ? 9.266 2.606 0.066 1.00 80.44 89 TYR A C 1
ATOM 718 O O . TYR A 1 89 ? 9.816 3.096 -0.921 1.00 80.44 89 TYR A O 1
ATOM 726 N N . TYR A 1 90 ? 9.076 1.294 0.198 1.00 75.06 90 TYR A N 1
ATOM 727 C CA . TYR A 1 90 ? 9.547 0.335 -0.796 1.00 75.06 90 TYR A CA 1
ATOM 728 C C . TYR A 1 90 ? 8.724 0.395 -2.078 1.00 75.06 90 TYR A C 1
ATOM 730 O O . TYR A 1 90 ? 9.290 0.272 -3.160 1.00 75.06 90 TYR A O 1
ATOM 738 N N . ASP A 1 91 ? 7.419 0.643 -1.980 1.00 81.31 91 ASP A N 1
ATOM 739 C CA . ASP A 1 91 ? 6.552 0.746 -3.154 1.00 81.31 91 ASP A CA 1
ATOM 740 C C . ASP A 1 91 ? 6.826 1.997 -3.994 1.00 81.31 91 ASP A C 1
ATOM 742 O O . ASP A 1 91 ? 6.804 1.916 -5.219 1.00 81.31 91 ASP A O 1
ATOM 746 N N . LYS A 1 92 ? 7.184 3.128 -3.372 1.00 81.00 92 LYS A N 1
ATOM 747 C CA . LYS A 1 92 ? 7.583 4.350 -4.099 1.00 81.00 92 LYS A CA 1
ATOM 748 C C . LYS A 1 92 ? 8.848 4.162 -4.936 1.00 81.00 92 LYS A C 1
ATOM 750 O O . LYS A 1 92 ? 8.983 4.784 -5.985 1.00 81.00 92 LYS A O 1
ATOM 755 N N . ASN A 1 93 ? 9.757 3.300 -4.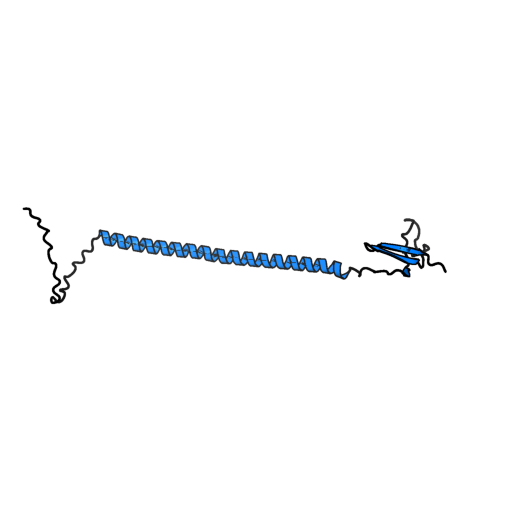486 1.00 75.44 93 ASN A N 1
ATOM 756 C CA . ASN A 1 93 ? 11.024 3.035 -5.167 1.00 75.44 93 ASN A CA 1
ATOM 757 C C . ASN A 1 93 ? 10.964 1.809 -6.092 1.00 75.44 93 ASN A C 1
ATOM 759 O O . ASN A 1 93 ? 11.960 1.488 -6.745 1.00 75.44 93 ASN A O 1
ATOM 763 N N . LYS A 1 94 ? 9.817 1.121 -6.180 1.00 79.00 94 LYS A N 1
ATOM 764 C CA . LYS A 1 94 ? 9.602 0.092 -7.198 1.00 79.00 94 LYS A CA 1
ATOM 765 C C . LYS A 1 94 ? 9.457 0.783 -8.547 1.00 79.00 94 LYS A C 1
ATOM 767 O O . LYS A 1 94 ? 8.416 1.350 -8.868 1.00 79.00 94 LYS A O 1
ATOM 772 N N . SER A 1 95 ? 10.507 0.725 -9.356 1.00 76.12 95 SER A N 1
ATOM 773 C CA . SER A 1 95 ? 10.382 1.060 -10.768 1.00 76.12 95 SER A CA 1
ATOM 774 C C . SER A 1 95 ? 9.392 0.099 -11.431 1.00 76.12 95 SER A C 1
ATOM 776 O O . SER A 1 95 ? 9.341 -1.093 -11.109 1.00 76.12 95 SER A O 1
ATOM 778 N N . GLY A 1 96 ? 8.574 0.625 -12.345 1.00 79.25 96 GLY A N 1
ATOM 779 C CA . GLY A 1 96 ? 7.655 -0.195 -13.126 1.00 79.25 96 GLY A CA 1
ATOM 780 C C . GLY A 1 96 ? 8.408 -1.327 -13.826 1.00 79.25 96 GLY A C 1
ATOM 781 O O . GLY A 1 96 ? 9.530 -1.138 -14.306 1.00 79.25 96 GLY A O 1
ATOM 782 N N . LYS A 1 97 ? 7.798 -2.516 -13.878 1.00 80.25 97 LYS A N 1
ATOM 783 C CA . LYS A 1 97 ? 8.360 -3.630 -14.645 1.00 80.25 97 LYS A CA 1
ATOM 784 C C . LYS A 1 97 ? 8.508 -3.201 -16.106 1.00 80.25 97 LYS A C 1
ATOM 786 O O . LYS A 1 97 ? 7.530 -2.793 -16.729 1.00 80.25 97 LYS A O 1
ATOM 791 N N . VAL A 1 98 ? 9.719 -3.306 -16.652 1.00 82.38 98 VAL A N 1
ATOM 792 C CA . VAL A 1 98 ? 9.963 -3.048 -18.075 1.00 82.38 98 VAL A CA 1
ATOM 793 C C . VAL A 1 98 ? 9.415 -4.229 -18.875 1.00 82.38 98 VAL A C 1
ATOM 795 O O . VAL A 1 98 ? 9.906 -5.353 -18.755 1.00 82.38 98 VAL A O 1
ATOM 798 N N . LEU A 1 99 ? 8.381 -3.970 -19.673 1.00 88.12 99 LEU A N 1
ATOM 799 C CA . LEU A 1 99 ? 7.802 -4.935 -20.602 1.00 88.12 99 LEU A CA 1
ATOM 800 C C . LEU A 1 99 ? 8.409 -4.706 -21.984 1.00 88.12 99 LEU A C 1
ATOM 802 O O . LEU A 1 99 ? 8.217 -3.641 -22.565 1.00 88.12 99 LEU A O 1
ATOM 806 N N . LEU A 1 100 ? 9.126 -5.704 -22.497 1.00 90.75 100 LEU A N 1
ATOM 807 C CA . LEU A 1 100 ? 9.707 -5.663 -23.837 1.00 90.75 100 LEU A CA 1
ATOM 808 C C . LEU A 1 100 ? 8.838 -6.449 -24.814 1.00 90.75 100 LEU A C 1
ATOM 810 O O . LEU A 1 100 ? 8.271 -7.494 -24.480 1.00 90.75 100 LEU A O 1
ATOM 814 N N . ARG A 1 101 ? 8.761 -5.965 -26.046 1.00 92.88 101 ARG A N 1
ATOM 815 C CA . ARG A 1 101 ? 8.087 -6.618 -27.164 1.00 92.88 101 ARG A CA 1
ATOM 816 C C . ARG A 1 101 ? 9.113 -7.229 -28.108 1.00 92.88 101 ARG A C 1
ATOM 818 O O . ARG A 1 101 ? 10.277 -6.840 -28.154 1.00 92.88 101 ARG A O 1
ATOM 825 N N . LYS A 1 102 ? 8.674 -8.226 -28.878 1.00 93.50 102 LYS A N 1
ATOM 826 C CA . LYS A 1 102 ? 9.484 -8.780 -29.966 1.00 93.50 102 LYS A CA 1
ATOM 827 C C . LYS A 1 102 ? 9.791 -7.660 -30.970 1.00 93.50 102 LYS A C 1
ATOM 829 O O . LYS A 1 102 ? 8.861 -7.020 -31.447 1.00 93.50 102 LYS A O 1
ATOM 834 N N . GLY A 1 103 ? 11.067 -7.467 -31.290 1.00 93.12 103 GLY A N 1
ATOM 835 C CA . GLY A 1 103 ? 11.565 -6.391 -32.150 1.00 93.12 103 GLY A CA 1
ATOM 836 C C . GLY A 1 103 ? 12.220 -5.224 -31.404 1.00 93.12 103 GLY A C 1
ATOM 837 O O . GLY A 1 103 ? 12.932 -4.453 -32.039 1.00 93.12 103 GLY A O 1
ATOM 838 N N . ASP A 1 104 ? 12.051 -5.110 -30.083 1.00 94.25 104 ASP A N 1
ATOM 839 C CA . ASP A 1 104 ? 12.671 -4.025 -29.313 1.00 94.25 104 ASP A CA 1
ATOM 840 C C . ASP A 1 104 ? 14.202 -4.130 -29.327 1.00 94.25 104 ASP A C 1
ATOM 842 O O . ASP A 1 104 ? 14.763 -5.223 -29.180 1.00 94.25 104 ASP A O 1
ATOM 846 N N . ILE A 1 105 ? 14.873 -2.980 -29.461 1.00 93.12 105 ILE A N 1
ATOM 847 C CA . ILE A 1 105 ? 16.332 -2.872 -29.377 1.00 93.12 105 ILE A CA 1
ATOM 848 C C . ILE A 1 105 ? 16.733 -2.670 -27.914 1.00 93.12 105 ILE A C 1
ATOM 850 O O . ILE A 1 105 ? 16.269 -1.750 -27.243 1.00 93.12 105 ILE A O 1
ATOM 854 N N . VAL A 1 106 ? 17.624 -3.521 -27.420 1.00 92.50 106 VAL A N 1
ATOM 855 C CA . VAL A 1 106 ? 18.110 -3.527 -26.039 1.00 92.50 106 VAL A CA 1
ATOM 856 C C . VAL A 1 106 ? 19.631 -3.613 -25.994 1.00 92.50 106 VAL A C 1
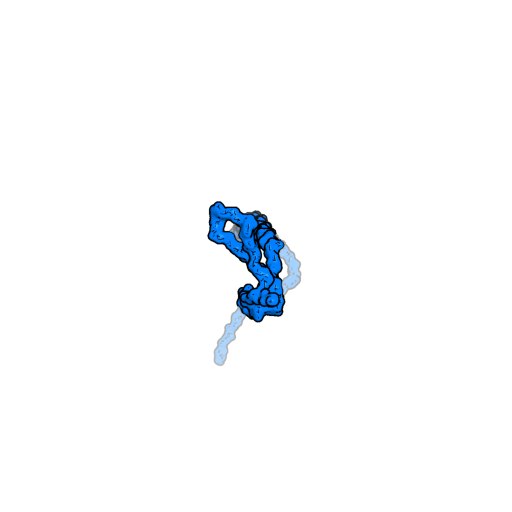ATOM 858 O O . VAL A 1 106 ? 20.263 -4.178 -26.884 1.00 92.50 106 VAL A O 1
ATOM 861 N N . ALA A 1 107 ? 20.227 -3.091 -24.925 1.00 91.25 107 ALA A N 1
ATOM 862 C CA . ALA A 1 107 ? 21.651 -3.235 -24.637 1.00 91.25 107 ALA A CA 1
ATOM 863 C C . ALA A 1 107 ? 21.832 -3.933 -23.285 1.00 91.25 107 ALA A C 1
ATOM 865 O O . ALA A 1 107 ? 21.165 -3.599 -22.303 1.00 91.25 107 ALA A O 1
ATOM 866 N N . VAL A 1 108 ? 22.741 -4.907 -23.210 1.00 88.81 108 VAL A N 1
ATOM 867 C CA . VAL A 1 108 ? 22.951 -5.700 -21.988 1.00 88.81 108 VAL A CA 1
ATOM 868 C C . VAL A 1 108 ? 24.140 -5.158 -21.214 1.00 88.81 108 VAL A C 1
ATOM 870 O O . VAL A 1 108 ? 25.253 -5.116 -21.729 1.00 88.81 108 VAL A O 1
ATOM 873 N N . ARG A 1 109 ? 23.939 -4.772 -19.952 1.00 87.31 109 ARG A N 1
ATOM 874 C CA . ARG A 1 109 ? 25.040 -4.330 -19.088 1.00 87.31 109 ARG A CA 1
ATOM 875 C C . ARG A 1 109 ? 25.919 -5.517 -18.682 1.00 87.31 109 ARG A C 1
ATOM 877 O O . ARG A 1 109 ? 25.421 -6.473 -18.090 1.00 87.31 109 ARG A O 1
ATOM 884 N N . ARG A 1 110 ? 27.227 -5.437 -18.936 1.00 82.00 110 ARG A N 1
ATOM 885 C CA . ARG A 1 110 ? 28.197 -6.462 -18.515 1.00 82.00 110 ARG A CA 1
ATOM 886 C C . ARG A 1 110 ? 28.583 -6.287 -17.046 1.00 82.00 110 ARG A C 1
ATOM 888 O O . ARG A 1 110 ? 28.630 -5.169 -16.527 1.00 82.00 110 ARG A O 1
ATOM 895 N N . LYS A 1 111 ? 28.857 -7.403 -16.366 1.00 79.81 111 LYS A N 1
ATOM 896 C CA . LYS A 1 111 ? 29.515 -7.395 -15.053 1.00 79.81 111 LYS A CA 1
ATOM 897 C C . LYS A 1 111 ? 31.029 -7.241 -15.265 1.00 79.81 111 LYS A C 1
ATOM 899 O O . LYS A 1 111 ? 31.528 -7.736 -16.272 1.00 79.81 111 LYS A O 1
ATOM 904 N N . PRO A 1 112 ? 31.743 -6.530 -14.381 1.00 77.06 112 PRO A N 1
ATOM 905 C CA . PRO A 1 112 ? 33.192 -6.410 -14.485 1.00 77.06 112 PRO A CA 1
ATOM 906 C C . PRO A 1 112 ? 33.858 -7.762 -14.199 1.00 77.06 112 PRO A C 1
ATOM 908 O O . PRO A 1 112 ? 33.438 -8.470 -13.287 1.00 77.06 112 PRO A O 1
ATOM 911 N N . ASN A 1 113 ? 34.875 -8.118 -14.987 1.00 70.38 113 ASN A N 1
ATOM 912 C CA . ASN A 1 113 ? 35.477 -9.459 -14.971 1.00 70.38 113 ASN A CA 1
ATOM 913 C C . ASN A 1 113 ? 36.612 -9.63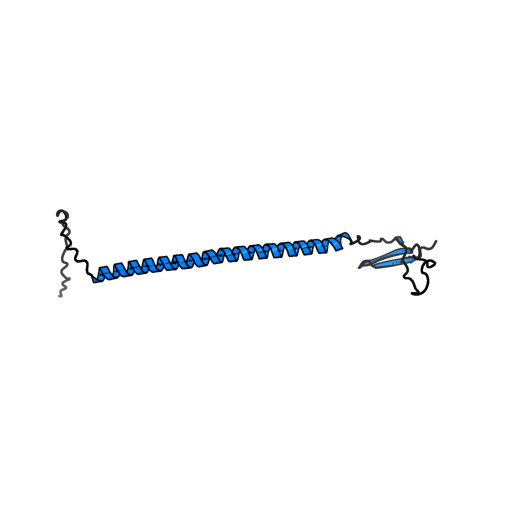1 -13.941 1.00 70.38 113 ASN A C 1
ATOM 915 O O . ASN A 1 113 ? 36.944 -10.762 -13.603 1.00 70.38 113 ASN A O 1
ATOM 919 N N . THR A 1 114 ? 37.196 -8.537 -13.438 1.00 70.12 114 THR A N 1
ATOM 920 C CA . THR A 1 114 ? 38.409 -8.569 -12.600 1.00 70.12 114 THR A CA 1
ATOM 921 C C . THR A 1 114 ? 38.289 -7.562 -11.458 1.00 70.12 114 THR A C 1
ATOM 923 O O . THR A 1 114 ? 37.971 -6.398 -11.689 1.00 70.12 114 THR A O 1
ATOM 926 N N . THR A 1 115 ? 38.542 -8.004 -10.224 1.00 71.56 115 THR A N 1
ATOM 927 C CA . THR A 1 115 ? 38.376 -7.202 -8.994 1.00 71.56 115 THR A CA 1
ATOM 928 C C . THR A 1 115 ? 39.485 -6.165 -8.780 1.00 71.56 115 THR A C 1
ATOM 930 O O . THR A 1 115 ? 39.251 -5.153 -8.126 1.00 71.56 115 THR A O 1
ATOM 933 N N . SER A 1 116 ? 40.684 -6.385 -9.325 1.00 68.25 116 SER A N 1
ATOM 934 C CA . SER A 1 116 ? 41.866 -5.540 -9.088 1.00 68.25 116 SER A CA 1
ATOM 935 C C . SER A 1 116 ? 42.239 -4.609 -10.250 1.00 68.25 116 SER A C 1
ATOM 937 O O . SER A 1 116 ? 43.129 -3.778 -10.088 1.00 68.25 116 SER A O 1
ATOM 939 N N . GLU A 1 117 ? 41.568 -4.703 -11.404 1.00 66.69 117 GLU A N 1
ATOM 940 C CA . GLU A 1 117 ? 41.840 -3.855 -12.572 1.00 66.69 117 GLU A CA 1
ATOM 941 C C . GLU A 1 117 ? 40.809 -2.733 -12.749 1.00 66.69 117 GLU A C 1
ATOM 943 O O . GLU A 1 117 ? 39.624 -2.866 -12.437 1.00 66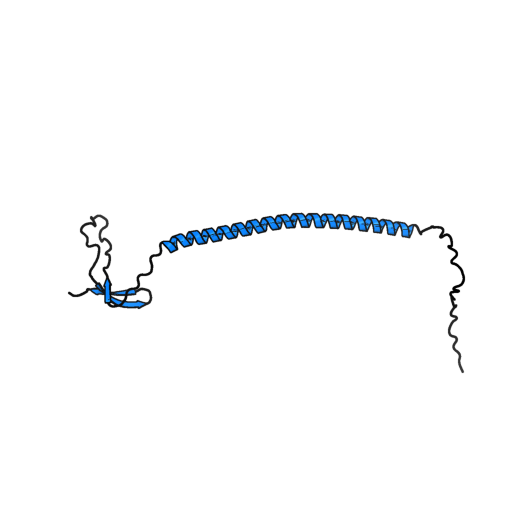.69 117 GLU A O 1
ATOM 948 N N . SER A 1 118 ? 41.267 -1.604 -13.302 1.00 71.94 118 SER A N 1
ATOM 949 C CA . SER A 1 118 ? 40.413 -0.455 -13.608 1.00 71.94 118 SER A CA 1
ATOM 950 C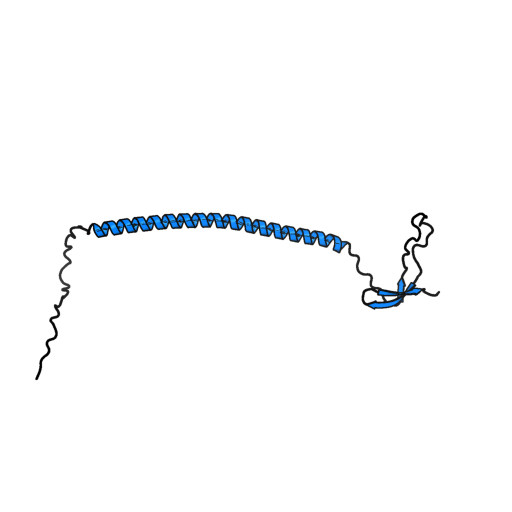 C . SER A 1 118 ? 39.314 -0.837 -14.602 1.00 71.94 118 SER A C 1
ATOM 952 O O . SER A 1 118 ? 39.571 -1.284 -15.715 1.00 71.94 118 SER A O 1
ATOM 954 N N . THR A 1 119 ? 38.064 -0.577 -14.225 1.00 67.56 119 THR A N 1
ATOM 955 C CA . THR A 1 119 ? 36.862 -0.815 -15.043 1.00 67.56 119 THR A CA 1
ATOM 956 C C . THR A 1 119 ? 36.570 0.308 -16.041 1.00 67.56 119 THR A C 1
ATOM 958 O O . THR A 1 119 ? 35.618 0.214 -16.814 1.00 67.56 119 THR A O 1
ATOM 961 N N . LYS A 1 120 ? 37.368 1.386 -16.046 1.00 72.75 120 LYS A N 1
ATOM 962 C CA . LYS A 1 120 ? 37.188 2.537 -16.949 1.00 72.75 120 LYS A CA 1
ATOM 963 C C . LYS A 1 120 ? 37.284 2.181 -18.447 1.00 72.75 120 LYS A C 1
ATOM 965 O O . LYS A 1 120 ? 36.418 2.655 -19.176 1.00 72.75 120 LYS A O 1
ATOM 970 N N . PRO A 1 121 ? 38.251 1.364 -18.918 1.00 76.12 121 PRO A N 1
ATOM 971 C CA . PRO A 1 121 ? 38.328 0.970 -20.328 1.00 76.12 121 PRO A CA 1
ATOM 972 C C . PRO A 1 121 ? 37.367 -0.167 -20.723 1.00 76.12 121 PRO A C 1
ATOM 974 O O . PRO A 1 121 ? 37.240 -0.463 -21.907 1.00 76.12 121 PRO A O 1
ATOM 977 N N . GLN A 1 122 ? 36.688 -0.828 -19.775 1.00 71.00 122 GLN A N 1
ATOM 978 C CA . GLN A 1 122 ? 35.843 -1.983 -20.091 1.00 71.00 122 GLN A CA 1
ATOM 979 C C . GLN A 1 122 ? 34.501 -1.548 -20.718 1.00 71.00 122 GLN A C 1
ATOM 981 O O . GLN A 1 122 ? 33.811 -0.687 -20.156 1.00 71.00 122 GLN A O 1
ATOM 986 N N . PRO A 1 123 ? 34.068 -2.157 -21.841 1.00 74.94 123 PRO A N 1
ATOM 987 C CA . PRO A 1 123 ? 32.773 -1.858 -22.442 1.00 74.94 123 PRO A CA 1
ATOM 988 C C . PRO A 1 123 ? 31.637 -2.226 -21.477 1.00 74.94 123 PRO A C 1
ATOM 990 O O . PRO A 1 123 ? 31.442 -3.390 -21.122 1.00 74.94 123 PRO A O 1
ATOM 993 N N . ARG A 1 124 ? 30.886 -1.207 -21.038 1.00 80.62 124 ARG A N 1
ATOM 994 C CA . ARG A 1 124 ? 29.843 -1.332 -20.001 1.00 80.62 124 ARG A CA 1
ATOM 995 C C . ARG A 1 124 ? 28.583 -2.042 -20.486 1.00 80.62 124 ARG A C 1
ATOM 997 O O . ARG A 1 124 ? 27.895 -2.668 -19.681 1.00 80.62 124 ARG A O 1
ATOM 1004 N N . TYR A 1 125 ? 28.291 -1.943 -21.778 1.00 84.81 125 TYR A N 1
ATOM 1005 C CA . TYR A 1 125 ? 27.107 -2.513 -22.411 1.00 84.81 125 TYR A CA 1
ATOM 1006 C C . TYR A 1 125 ? 27.500 -3.324 -23.649 1.00 84.81 125 TYR A C 1
ATOM 1008 O O . TYR A 1 125 ? 28.502 -3.025 -24.296 1.00 84.81 125 TYR A O 1
ATOM 1016 N N . GLN A 1 126 ? 26.717 -4.354 -23.962 1.00 85.00 126 GLN A N 1
ATOM 1017 C CA . GLN A 1 126 ? 26.863 -5.188 -25.148 1.00 85.00 126 GLN A CA 1
ATOM 1018 C C . GLN A 1 126 ? 25.696 -4.980 -26.112 1.00 85.00 126 GLN A C 1
ATOM 1020 O O . GLN A 1 126 ? 24.538 -5.142 -25.718 1.00 85.00 126 GLN A O 1
ATOM 1025 N N . GLY A 1 127 ? 26.065 -4.714 -27.371 1.00 80.94 127 GLY A N 1
ATOM 1026 C CA . GLY A 1 127 ? 25.186 -4.617 -28.535 1.00 80.94 127 GLY A CA 1
ATOM 1027 C C . GLY A 1 127 ? 24.286 -3.377 -28.553 1.00 80.94 127 GLY A C 1
ATOM 1028 O O . GLY A 1 127 ? 24.042 -2.758 -27.517 1.00 80.94 127 GLY A O 1
ATOM 1029 N N . PRO A 1 128 ? 23.722 -3.061 -29.724 1.00 89.19 128 PRO A N 1
ATOM 1030 C CA . PRO A 1 128 ? 22.298 -3.201 -29.949 1.00 89.19 128 PRO A CA 1
ATOM 1031 C C . PRO A 1 128 ? 21.960 -4.683 -30.181 1.00 89.19 128 PRO A C 1
ATOM 1033 O O . PRO A 1 128 ? 22.528 -5.363 -31.034 1.00 89.19 128 PRO A O 1
ATOM 1036 N N . MET A 1 129 ? 21.052 -5.213 -29.376 1.00 93.75 129 MET A N 1
ATOM 1037 C CA . MET A 1 129 ? 20.479 -6.546 -29.537 1.00 93.75 129 MET A CA 1
ATOM 1038 C C . MET A 1 129 ? 18.982 -6.403 -29.761 1.00 93.75 129 MET A C 1
ATOM 1040 O O . MET A 1 129 ? 18.379 -5.465 -29.256 1.00 93.75 129 MET A O 1
ATOM 1044 N N . VAL A 1 130 ? 18.372 -7.338 -30.477 1.00 94.38 130 VAL A N 1
ATOM 1045 C CA . VAL A 1 130 ? 16.929 -7.340 -30.728 1.00 94.38 130 VAL A CA 1
ATOM 1046 C C . VAL A 1 130 ? 16.246 -8.445 -29.933 1.00 94.38 130 VAL A C 1
ATOM 1048 O O . VAL A 1 130 ? 16.745 -9.572 -29.842 1.00 94.38 130 VAL A O 1
ATOM 1051 N N . VAL A 1 131 ? 15.089 -8.142 -29.348 1.00 94.69 131 VAL A N 1
ATOM 1052 C CA . VAL A 1 131 ? 14.242 -9.140 -28.685 1.00 94.69 131 VAL A CA 1
ATOM 1053 C C . VAL A 1 131 ? 13.580 -10.023 -29.743 1.00 94.69 131 VAL A C 1
ATOM 1055 O O . VAL A 1 131 ? 12.726 -9.575 -30.501 1.00 94.69 131 VAL A O 1
ATOM 1058 N N . THR A 1 132 ? 13.936 -11.307 -29.793 1.00 94.12 132 THR A N 1
ATOM 1059 C CA . THR A 1 132 ? 13.397 -12.262 -30.779 1.00 94.12 132 THR A CA 1
ATOM 1060 C C . THR A 1 132 ? 12.202 -13.048 -30.251 1.00 94.12 132 THR A C 1
ATOM 1062 O O . THR A 1 132 ? 11.343 -13.470 -31.031 1.00 94.12 132 THR A O 1
ATOM 1065 N N . GLN A 1 133 ? 12.112 -13.234 -28.931 1.00 94.00 133 GLN A N 1
ATOM 1066 C CA . GLN A 1 133 ? 11.022 -13.970 -28.294 1.00 94.00 133 GLN A CA 1
ATOM 1067 C C . GLN A 1 133 ? 10.754 -13.462 -26.874 1.00 94.00 133 GLN A C 1
ATOM 1069 O O . GLN A 1 133 ? 11.676 -13.353 -26.064 1.00 94.00 133 GLN A O 1
ATOM 1074 N N . VAL A 1 134 ? 9.476 -13.241 -26.560 1.00 93.81 134 VAL A N 1
ATOM 1075 C CA . VAL A 1 134 ? 8.980 -13.014 -25.195 1.00 93.81 134 VAL A CA 1
ATOM 1076 C C . VAL A 1 134 ? 8.491 -14.352 -24.641 1.00 93.81 134 VAL A C 1
ATOM 1078 O O . VAL A 1 134 ? 7.742 -15.062 -25.313 1.00 93.81 134 VAL A O 1
ATOM 1081 N N . ARG A 1 135 ? 8.943 -14.734 -23.445 1.00 92.56 135 ARG A N 1
ATOM 1082 C CA . ARG A 1 135 ? 8.544 -15.969 -22.752 1.00 92.56 135 ARG A CA 1
ATOM 1083 C C . ARG A 1 135 ? 7.784 -15.623 -21.461 1.00 92.56 135 ARG A C 1
ATOM 1085 O O . ARG A 1 135 ? 7.928 -14.509 -20.957 1.00 92.56 135 ARG A O 1
ATOM 1092 N N . PRO A 1 136 ? 7.011 -16.566 -20.890 1.00 90.31 136 PRO A N 1
ATOM 1093 C CA . PRO A 1 136 ? 6.406 -16.385 -19.571 1.00 90.31 136 PRO A CA 1
ATOM 1094 C C . PRO A 1 136 ? 7.451 -16.069 -18.484 1.00 90.31 136 PRO A C 1
ATOM 1096 O O . PRO A 1 136 ? 8.614 -16.467 -18.598 1.00 90.31 136 PRO A O 1
ATOM 1099 N N . SER A 1 137 ? 7.016 -15.392 -17.416 1.00 86.38 137 SER A N 1
ATOM 1100 C CA . SER A 1 137 ? 7.847 -15.002 -16.260 1.00 86.38 137 SER A CA 1
ATOM 1101 C C . SER A 1 137 ? 8.955 -13.980 -16.565 1.00 86.38 137 SER A C 1
ATOM 1103 O O . SER A 1 137 ? 10.070 -14.128 -16.071 1.00 86.38 137 SER A O 1
ATOM 1105 N N . ASP A 1 138 ? 8.658 -12.949 -17.365 1.00 83.50 138 ASP A N 1
ATOM 1106 C CA . ASP A 1 138 ? 9.567 -11.826 -17.666 1.00 83.50 138 ASP A CA 1
ATOM 1107 C C . ASP A 1 138 ? 10.919 -12.268 -18.286 1.00 83.50 138 ASP A C 1
ATOM 1109 O O . ASP A 1 138 ? 11.957 -11.631 -18.096 1.00 83.50 138 ASP A O 1
ATOM 1113 N N . LYS A 1 139 ? 10.926 -13.385 -19.034 1.00 91.06 139 LYS A N 1
ATOM 1114 C CA . LYS A 1 139 ? 12.118 -13.922 -19.712 1.00 91.06 139 LYS A CA 1
ATOM 1115 C C . LYS A 1 139 ? 12.113 -13.566 -21.195 1.00 91.06 139 LYS A C 1
ATOM 1117 O O . LYS A 1 139 ? 11.127 -13.787 -21.895 1.00 91.06 139 LYS A O 1
ATOM 1122 N N . TYR A 1 140 ? 13.260 -13.123 -21.701 1.00 93.38 140 TYR A N 1
ATOM 1123 C CA . TYR A 1 140 ? 13.418 -12.694 -23.091 1.00 93.38 140 TYR A CA 1
ATOM 1124 C C . TYR A 1 140 ? 14.548 -13.461 -23.776 1.00 93.38 140 TYR A C 1
ATOM 1126 O O . TYR A 1 140 ? 15.596 -13.707 -23.179 1.00 93.38 140 TYR A O 1
ATOM 1134 N N . ARG A 1 141 ? 14.338 -13.838 -25.040 1.00 93.81 141 ARG A N 1
ATOM 1135 C CA . ARG A 1 141 ? 15.406 -14.300 -25.934 1.00 93.81 141 ARG A CA 1
ATOM 1136 C C . ARG A 1 141 ? 15.845 -13.115 -26.784 1.00 93.81 141 ARG A C 1
ATOM 1138 O O . ARG A 1 141 ? 15.005 -12.466 -27.406 1.00 93.81 141 ARG A O 1
ATOM 1145 N N . ILE A 1 142 ? 17.144 -12.850 -26.795 1.00 94.25 142 ILE A N 1
ATOM 1146 C CA . ILE A 1 142 ? 17.752 -11.739 -27.528 1.00 94.25 142 ILE A CA 1
ATOM 1147 C C . ILE A 1 142 ? 18.814 -12.271 -28.488 1.00 94.25 142 ILE A C 1
ATOM 1149 O O . ILE A 1 142 ? 19.475 -13.268 -28.193 1.00 94.25 142 ILE A O 1
ATOM 1153 N N . SER A 1 143 ? 18.972 -11.599 -29.621 1.00 92.94 143 SER A N 1
ATOM 1154 C CA . SER A 1 143 ? 19.975 -11.910 -30.643 1.00 92.94 143 SER A CA 1
ATOM 1155 C C . SER A 1 143 ? 20.717 -10.634 -31.032 1.00 92.94 143 SER A C 1
ATOM 1157 O O . SER A 1 143 ? 20.181 -9.540 -30.852 1.00 92.94 143 SER A O 1
ATOM 1159 N N . GLN A 1 144 ? 21.958 -10.753 -31.512 1.00 91.88 144 GLN A N 1
ATOM 1160 C CA . GLN A 1 144 ? 22.672 -9.585 -32.036 1.00 91.88 144 GLN A CA 1
ATOM 1161 C C . GLN A 1 144 ? 21.902 -9.020 -33.229 1.00 91.88 144 GLN A C 1
ATOM 1163 O O . GLN A 1 144 ? 21.366 -9.786 -34.030 1.00 91.88 144 GLN A O 1
ATOM 1168 N N . LEU A 1 145 ? 21.807 -7.693 -33.296 1.00 87.19 145 LEU A N 1
ATOM 1169 C CA . LEU A 1 145 ? 21.283 -7.019 -34.471 1.00 87.19 145 LEU A CA 1
ATOM 1170 C C . LEU A 1 145 ? 22.402 -7.037 -35.522 1.00 87.19 145 LEU A C 1
ATOM 1172 O O . LEU A 1 145 ? 23.415 -6.365 -35.337 1.00 87.19 145 LEU A O 1
ATOM 1176 N N . GLU A 1 146 ? 22.271 -7.884 -36.543 1.00 77.69 146 GLU A N 1
ATOM 1177 C CA . GLU A 1 146 ? 23.148 -7.835 -37.720 1.00 77.69 146 GLU A CA 1
ATOM 1178 C C . GLU A 1 146 ? 22.921 -6.501 -38.446 1.00 77.69 146 GLU A C 1
ATOM 1180 O O . GLU A 1 146 ? 21.773 -6.102 -38.654 1.00 77.69 146 GLU A O 1
ATOM 1185 N N . ASN A 1 147 ? 24.020 -5.816 -38.772 1.00 60.41 147 ASN A N 1
ATOM 1186 C CA . ASN A 1 147 ? 24.046 -4.627 -39.627 1.00 60.41 147 ASN A CA 1
ATOM 1187 C C . ASN A 1 147 ? 24.349 -5.027 -41.068 1.00 60.41 147 ASN A C 1
ATOM 1189 O O . ASN A 1 147 ? 25.211 -5.919 -41.243 1.00 60.41 147 ASN A O 1
#

Sequence (147 aa):
MAYTKIGERVHIGYREDERFRNFPIDEKVNPVCLKRLETAQLESESLQIKDISQQKMMSNLADDLKVEKDKNVDNLKSNNDSLVKTNSYYDKNKSGKVLLRKGDIVAVRRKPNTTSESTKPQPRYQGPMVVTQVRPSDKYRISQLEN